Protein AF-M4WSR6-F1 (afdb_monomer_lite)

Secondary structure (DSSP, 8-state):
-----GGG-S-SS-SSTT--TTT---PPPPPSS---TT-EEE-SS-EEEEEE--SSSTT-EEEEETTTTEEEEETTS-SS----SSTT--HHHHHHHHHHHHTS--SEEEESSS--EEHHHHHHHHHHHHHHHHHHTT-

Sequence (139 aa):
MSDLGCDRLVIDALPGPGFDPAKWALLPAPPTGLLVDQDIIDLGDRHFEVLHLPGHSPGSIALYEQSTRTLFSGDVVYDADLLDSIPHANIGDYAASLERLRGLQVDVVHAGHEASFGRERLLAIIDTYLERWNKDIGG

Structure (mmCIF, N/CA/C/O backbone):
data_AF-M4WSR6-F1
#
_entry.id   AF-M4WSR6-F1
#
loop_
_atom_site.group_PDB
_atom_site.id
_atom_site.type_symbol
_atom_site.label_atom_id
_atom_site.label_alt_id
_atom_site.label_comp_id
_atom_site.label_asym_id
_atom_site.label_entity_id
_atom_site.label_seq_id
_atom_site.pdbx_PDB_ins_code
_atom_site.Cartn_x
_atom_site.Cartn_y
_atom_site.Cartn_z
_atom_site.occupancy
_atom_site.B_iso_or_equiv
_atom_site.auth_seq_id
_atom_site.auth_comp_id
_atom_site.auth_asym_id
_atom_site.auth_atom_id
_atom_site.pdbx_PDB_model_num
ATOM 1 N N . MET A 1 1 ? 33.244 -16.710 -25.054 1.00 39.44 1 MET A N 1
ATOM 2 C CA . MET A 1 1 ? 31.905 -17.144 -24.603 1.00 39.44 1 MET A CA 1
ATOM 3 C C . MET A 1 1 ? 32.018 -17.488 -23.133 1.00 39.44 1 MET A C 1
ATOM 5 O O . MET A 1 1 ? 32.244 -18.639 -22.796 1.00 39.44 1 MET A O 1
ATOM 9 N N . SER A 1 2 ? 32.026 -16.457 -22.290 1.00 42.66 2 SER A N 1
ATOM 10 C CA . SER A 1 2 ? 32.197 -16.591 -20.846 1.00 42.66 2 SER A CA 1
ATOM 11 C C . SER A 1 2 ? 30.940 -17.197 -20.237 1.00 42.66 2 SER A C 1
ATOM 13 O O . SER A 1 2 ? 29.853 -16.641 -20.381 1.00 42.66 2 SER A O 1
ATOM 15 N N . ASP A 1 3 ? 31.153 -18.339 -19.602 1.00 50.75 3 ASP A N 1
ATOM 16 C CA . ASP A 1 3 ? 30.294 -19.040 -18.662 1.00 50.75 3 ASP A CA 1
ATOM 17 C C . ASP A 1 3 ? 29.582 -18.047 -17.723 1.00 50.75 3 ASP A C 1
ATOM 19 O O . ASP A 1 3 ? 30.170 -17.520 -16.778 1.00 50.75 3 ASP A O 1
ATOM 23 N N . LEU A 1 4 ? 28.322 -17.718 -18.026 1.00 51.50 4 LEU A N 1
ATOM 24 C CA . LEU A 1 4 ? 27.412 -17.131 -17.045 1.00 51.50 4 LEU A CA 1
ATOM 25 C C . LEU A 1 4 ? 27.000 -18.283 -16.134 1.00 51.50 4 LEU A C 1
ATOM 27 O O . LEU A 1 4 ? 25.957 -18.903 -16.330 1.00 51.50 4 LEU A O 1
ATOM 31 N N . GLY A 1 5 ? 27.898 -18.603 -15.203 1.00 49.09 5 GLY A N 1
ATOM 32 C CA . GLY A 1 5 ? 27.710 -19.653 -14.219 1.00 49.09 5 GLY A CA 1
ATOM 33 C C . GLY A 1 5 ? 26.362 -19.500 -13.523 1.00 49.09 5 GLY A C 1
ATOM 34 O O . GLY A 1 5 ? 25.922 -18.392 -13.200 1.00 49.09 5 GLY A O 1
ATOM 35 N N . CYS A 1 6 ? 25.719 -20.642 -13.301 1.00 51.16 6 CYS A N 1
ATOM 36 C CA . CYS A 1 6 ? 24.425 -20.789 -12.637 1.00 51.16 6 CYS A CA 1
ATOM 37 C C . CYS A 1 6 ? 24.360 -20.094 -11.254 1.00 51.16 6 CYS A C 1
ATOM 39 O O . CYS A 1 6 ? 23.271 -19.823 -10.763 1.00 51.16 6 CYS A O 1
ATOM 41 N N . ASP A 1 7 ? 25.509 -19.718 -10.682 1.00 57.66 7 ASP A N 1
ATOM 42 C CA . ASP A 1 7 ? 25.697 -19.032 -9.394 1.00 57.66 7 ASP A CA 1
ATOM 43 C C . ASP A 1 7 ? 25.060 -17.628 -9.280 1.00 57.66 7 ASP A C 1
ATOM 45 O O . ASP A 1 7 ? 25.088 -17.029 -8.207 1.00 57.66 7 ASP A O 1
ATOM 49 N N . ARG A 1 8 ? 24.494 -17.061 -10.358 1.00 67.00 8 ARG A N 1
ATOM 50 C CA . ARG A 1 8 ? 23.808 -15.746 -10.328 1.00 67.00 8 ARG A CA 1
ATOM 51 C C . ARG A 1 8 ? 22.293 -15.803 -10.488 1.00 67.00 8 ARG A C 1
ATOM 53 O O . ARG A 1 8 ? 21.659 -14.748 -10.469 1.00 67.00 8 ARG A O 1
ATOM 60 N N . LEU A 1 9 ? 21.711 -16.979 -10.684 1.00 75.88 9 LEU A N 1
ATOM 61 C CA . LEU A 1 9 ? 20.273 -17.105 -10.897 1.00 75.88 9 LEU A CA 1
ATOM 62 C C . LEU A 1 9 ? 19.585 -17.510 -9.595 1.00 75.88 9 LEU A C 1
ATOM 64 O O . LEU A 1 9 ? 19.990 -18.464 -8.944 1.00 75.88 9 LEU A O 1
ATOM 68 N N . VAL A 1 10 ? 18.511 -16.802 -9.239 1.00 81.56 10 VAL A N 1
ATOM 69 C CA . VAL A 1 10 ? 17.659 -17.124 -8.081 1.00 81.56 10 VAL A CA 1
ATOM 70 C C . VAL A 1 10 ? 16.571 -18.122 -8.507 1.00 81.56 10 VAL A C 1
ATOM 72 O O . VAL A 1 10 ? 15.382 -17.884 -8.317 1.00 81.56 10 VAL A O 1
ATOM 75 N N . ILE A 1 11 ? 16.966 -19.201 -9.191 1.00 80.94 11 ILE A N 1
ATOM 76 C CA . ILE A 1 11 ? 16.073 -20.298 -9.586 1.00 80.94 11 ILE A CA 1
ATOM 77 C C . ILE A 1 11 ? 16.764 -21.634 -9.314 1.00 80.94 11 ILE A C 1
ATOM 79 O O . ILE A 1 11 ? 17.888 -21.857 -9.755 1.00 80.94 11 ILE A O 1
ATOM 83 N N . ASP A 1 12 ? 16.064 -22.540 -8.635 1.00 83.38 12 ASP A N 1
ATOM 84 C CA . ASP A 1 12 ? 16.580 -23.882 -8.322 1.00 83.38 12 ASP A CA 1
ATOM 85 C C . ASP A 1 12 ? 16.302 -24.899 -9.443 1.00 83.38 12 ASP A C 1
ATOM 87 O O . ASP A 1 12 ? 16.792 -26.028 -9.424 1.00 83.38 12 ASP A O 1
ATOM 91 N N . ALA A 1 13 ? 15.500 -24.508 -10.437 1.00 84.50 13 ALA A N 1
ATOM 92 C CA . ALA A 1 13 ? 15.166 -25.316 -11.599 1.00 84.50 13 ALA A CA 1
ATOM 93 C C . ALA A 1 13 ? 14.887 -24.435 -12.821 1.00 84.50 13 ALA A C 1
ATOM 95 O O . ALA A 1 13 ? 14.370 -23.321 -12.709 1.00 84.50 13 ALA A O 1
ATOM 96 N N . LEU A 1 14 ? 15.192 -24.960 -14.009 1.00 85.94 14 LEU A N 1
ATOM 97 C CA . LEU A 1 14 ? 14.822 -24.308 -15.261 1.00 85.94 14 LEU A CA 1
ATOM 98 C C . LEU A 1 14 ? 13.323 -24.534 -15.542 1.00 85.94 14 LEU A C 1
ATOM 100 O O . LEU A 1 14 ? 12.862 -25.669 -15.406 1.00 85.94 14 LEU A O 1
ATOM 104 N N . PRO A 1 15 ? 12.574 -23.514 -16.007 1.00 86.06 15 PRO A N 1
ATOM 105 C CA . PRO A 1 15 ? 11.155 -23.642 -16.362 1.00 86.06 15 PRO A CA 1
ATOM 106 C C . PRO A 1 15 ? 10.836 -24.737 -17.394 1.00 86.06 15 PRO A C 1
ATOM 108 O O . PRO A 1 15 ? 9.705 -25.213 -17.463 1.00 86.06 15 PRO A O 1
ATOM 111 N N . GLY A 1 16 ? 11.816 -25.143 -18.206 1.00 86.38 16 GLY A N 1
ATOM 112 C CA . GLY A 1 16 ? 11.695 -26.259 -19.140 1.00 86.38 16 GLY A CA 1
ATOM 113 C C . GLY A 1 16 ? 12.966 -26.479 -19.973 1.00 86.38 16 GLY A C 1
ATOM 114 O O . GLY A 1 16 ? 13.879 -25.646 -19.942 1.00 86.38 16 GLY A O 1
ATOM 115 N N . PRO A 1 17 ? 13.051 -27.590 -20.731 1.00 88.88 17 PRO A N 1
ATOM 116 C CA . PRO A 1 17 ? 14.171 -27.856 -21.631 1.00 88.88 17 PRO A CA 1
ATOM 117 C C . PRO A 1 17 ? 14.364 -26.724 -22.646 1.00 88.88 17 PRO A C 1
ATOM 119 O O . PRO A 1 17 ? 13.416 -26.305 -23.305 1.00 88.88 17 PRO A O 1
ATOM 122 N N . GLY A 1 18 ? 15.600 -26.240 -22.790 1.00 87.06 18 GLY A N 1
ATOM 123 C CA . GLY A 1 18 ? 15.929 -25.160 -23.726 1.00 87.06 18 GLY A CA 1
ATOM 124 C C . GLY A 1 18 ? 15.627 -23.744 -23.223 1.00 87.06 18 GLY A C 1
ATOM 125 O O . GLY A 1 18 ? 15.789 -22.799 -23.993 1.00 87.06 18 GLY A O 1
ATOM 126 N N . PHE A 1 19 ? 15.223 -23.574 -21.957 1.00 87.31 19 PHE A N 1
ATOM 127 C CA . PHE A 1 19 ? 15.144 -22.252 -21.336 1.00 87.31 19 PHE A CA 1
ATOM 128 C C . PHE A 1 19 ? 16.534 -21.607 -21.264 1.00 87.31 19 PHE A C 1
ATOM 130 O O . PHE A 1 19 ? 17.466 -22.173 -20.693 1.00 87.31 19 PHE A O 1
ATOM 137 N N . ASP A 1 20 ? 16.654 -20.415 -21.842 1.00 87.69 20 ASP A N 1
ATOM 138 C CA . ASP A 1 20 ? 17.873 -19.613 -21.851 1.00 87.69 20 ASP A CA 1
ATOM 139 C C . ASP A 1 20 ? 17.628 -18.343 -21.016 1.00 87.69 20 ASP A C 1
ATOM 141 O O . ASP A 1 20 ? 16.978 -17.411 -21.506 1.00 87.69 20 ASP A O 1
ATOM 145 N N . PRO A 1 21 ? 18.113 -18.282 -19.761 1.00 85.19 21 PRO A N 1
ATOM 146 C CA . PRO A 1 21 ? 17.878 -17.142 -18.877 1.00 85.19 21 PRO A CA 1
ATOM 147 C C . PRO A 1 21 ? 18.448 -15.836 -19.439 1.00 85.19 21 PRO A C 1
ATOM 149 O O . PRO A 1 21 ? 17.919 -14.770 -19.142 1.00 85.19 21 PRO A O 1
ATOM 152 N N . ALA A 1 22 ? 19.477 -15.897 -20.293 1.00 86.25 22 ALA A N 1
ATOM 153 C CA . ALA A 1 22 ? 20.056 -14.710 -20.920 1.00 86.25 22 ALA A CA 1
ATOM 154 C C . ALA A 1 22 ? 19.170 -14.125 -22.036 1.00 86.25 22 ALA A C 1
ATOM 156 O O . ALA A 1 22 ? 19.381 -12.987 -22.450 1.00 86.25 22 ALA A O 1
ATOM 157 N N . LYS A 1 23 ? 18.195 -14.894 -22.537 1.00 86.38 23 LYS A N 1
ATOM 158 C CA . LYS A 1 23 ? 17.227 -14.462 -23.561 1.00 86.38 23 LYS A CA 1
ATOM 159 C C . LYS A 1 23 ? 15.825 -14.248 -23.013 1.00 86.38 23 LYS A C 1
ATOM 161 O O . LYS A 1 23 ? 14.944 -13.821 -23.760 1.00 86.38 23 LYS A O 1
ATOM 166 N N . TRP A 1 24 ? 15.595 -14.586 -21.750 1.00 84.94 24 TRP A N 1
ATOM 167 C CA . TRP A 1 24 ? 14.296 -14.383 -21.141 1.00 84.94 24 TRP A CA 1
ATOM 168 C C . TRP A 1 24 ? 14.004 -12.886 -21.013 1.00 84.94 24 TRP A C 1
ATOM 170 O O . TRP A 1 24 ? 14.848 -12.104 -20.578 1.00 84.94 24 TRP A O 1
ATOM 180 N N . ALA A 1 25 ? 12.790 -12.501 -21.390 1.00 84.19 25 ALA A N 1
ATOM 181 C CA . ALA A 1 25 ? 12.275 -11.157 -21.213 1.00 84.19 25 ALA A CA 1
ATOM 182 C C . ALA A 1 25 ? 10.837 -11.248 -20.708 1.00 84.19 25 ALA A C 1
ATOM 184 O O . ALA A 1 25 ? 10.031 -12.018 -21.239 1.00 84.19 25 ALA A O 1
ATOM 185 N N . LEU A 1 26 ? 10.509 -10.441 -19.701 1.00 82.31 26 LEU A N 1
ATOM 186 C CA . LEU A 1 26 ? 9.130 -10.252 -19.283 1.00 82.31 26 LEU A CA 1
ATOM 187 C C . LEU A 1 26 ? 8.418 -9.409 -20.343 1.00 82.31 26 LEU A C 1
ATOM 189 O O . LEU A 1 26 ? 8.758 -8.244 -20.549 1.00 82.31 26 LEU A O 1
ATOM 193 N N . LEU A 1 27 ? 7.444 -10.001 -21.031 1.00 84.88 27 LEU A N 1
ATOM 194 C CA . LEU A 1 27 ? 6.589 -9.252 -21.942 1.00 84.88 27 LEU A CA 1
ATOM 195 C C . LEU A 1 27 ? 5.478 -8.571 -21.135 1.00 84.88 27 LEU A C 1
ATOM 197 O O . LEU A 1 27 ? 4.826 -9.244 -20.332 1.00 84.88 27 LEU A O 1
ATOM 201 N N . PRO A 1 28 ? 5.235 -7.266 -21.333 1.00 82.88 28 PRO A N 1
ATOM 202 C CA . PRO A 1 28 ? 4.128 -6.596 -20.673 1.00 82.88 28 PRO A CA 1
ATOM 203 C C . PRO A 1 28 ? 2.802 -7.180 -21.168 1.00 82.88 28 PRO A C 1
ATOM 205 O O . PRO A 1 28 ? 2.585 -7.336 -22.372 1.00 82.88 28 PRO A O 1
ATOM 208 N N . ALA A 1 29 ? 1.899 -7.479 -20.237 1.00 86.69 29 ALA A N 1
ATOM 209 C CA . ALA A 1 29 ? 0.512 -7.754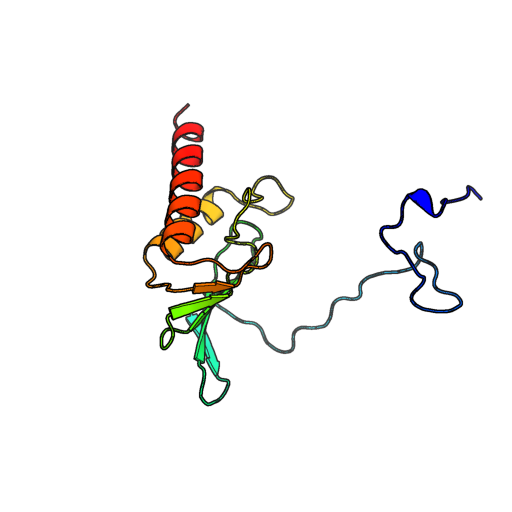 -20.578 1.00 86.69 29 ALA A CA 1
ATOM 210 C C . ALA A 1 29 ? -0.189 -6.418 -20.890 1.00 86.69 29 ALA A C 1
ATOM 212 O O . ALA A 1 29 ? -0.077 -5.484 -20.089 1.00 86.69 29 ALA A O 1
ATOM 213 N N . PRO A 1 30 ? -0.892 -6.280 -22.028 1.00 88.69 30 PRO A N 1
ATOM 214 C CA . PRO A 1 30 ? -1.668 -5.078 -22.292 1.00 88.69 30 PRO A CA 1
ATOM 215 C C . PRO A 1 30 ? -2.790 -4.957 -21.247 1.00 88.69 30 PRO A C 1
ATOM 217 O O . PRO A 1 30 ? -3.469 -5.953 -20.976 1.00 88.69 30 PRO A O 1
ATOM 220 N N . PRO A 1 31 ? -3.008 -3.768 -20.660 1.00 88.50 31 PRO A N 1
ATOM 221 C CA . PRO A 1 31 ? -4.091 -3.577 -19.708 1.00 88.50 31 PRO A CA 1
ATOM 222 C C . PRO A 1 31 ? -5.442 -3.776 -20.403 1.00 88.50 31 PRO A C 1
ATOM 224 O O . PRO A 1 31 ? -5.664 -3.288 -21.512 1.00 88.50 31 PRO A O 1
ATOM 227 N N . THR A 1 32 ? -6.356 -4.486 -19.745 1.00 90.56 32 THR A N 1
ATOM 228 C CA . THR A 1 32 ? -7.744 -4.665 -20.210 1.00 90.56 32 THR A CA 1
ATOM 229 C C . THR A 1 32 ? -8.636 -3.478 -19.847 1.00 90.56 32 THR A C 1
ATOM 231 O O . THR A 1 32 ? -9.677 -3.273 -20.466 1.00 90.56 32 THR A O 1
ATOM 234 N N . GLY A 1 33 ? -8.208 -2.684 -18.868 1.00 91.56 33 GLY A N 1
ATOM 235 C CA . GLY A 1 33 ? -8.824 -1.448 -18.415 1.00 91.56 33 GLY A CA 1
ATOM 236 C C . GLY A 1 33 ? -7.824 -0.664 -17.571 1.00 91.56 33 GLY A C 1
ATOM 237 O O . GLY A 1 33 ? -6.866 -1.235 -17.044 1.00 91.56 33 GLY A O 1
ATOM 238 N N . LEU A 1 34 ? -8.025 0.648 -17.484 1.00 94.38 34 LEU A N 1
ATOM 239 C CA . LEU A 1 34 ? -7.274 1.509 -16.576 1.00 94.38 34 LEU A CA 1
ATOM 240 C C . LEU A 1 34 ? -8.124 1.759 -15.336 1.00 94.38 34 LEU A C 1
ATOM 242 O O . LEU A 1 34 ? -9.338 1.894 -15.455 1.00 94.38 34 LEU A O 1
ATOM 246 N N . LEU A 1 35 ? -7.466 1.819 -14.183 1.00 95.56 35 LEU A N 1
ATOM 247 C CA . LEU A 1 35 ? -8.077 2.193 -12.915 1.00 95.56 35 LEU A CA 1
ATOM 248 C C . LEU A 1 35 ? -7.606 3.593 -12.536 1.00 95.56 35 LEU A C 1
ATOM 250 O O . LEU A 1 35 ? -6.444 3.943 -12.770 1.00 95.56 35 LEU A O 1
ATOM 254 N N . VAL A 1 36 ? -8.495 4.370 -11.937 1.00 97.31 36 VAL A N 1
ATOM 255 C CA . VAL A 1 36 ? -8.189 5.663 -11.325 1.00 97.31 36 VAL A CA 1
ATOM 256 C C . VAL A 1 36 ? -8.611 5.672 -9.857 1.00 97.31 36 VAL A C 1
ATOM 258 O O . VAL A 1 36 ? -9.273 4.753 -9.376 1.00 97.31 36 VAL A O 1
ATOM 261 N N . ASP A 1 37 ? -8.177 6.695 -9.121 1.00 98.44 37 ASP A N 1
ATOM 262 C CA . ASP A 1 37 ? -8.580 6.879 -7.726 1.00 98.44 37 ASP A CA 1
ATOM 263 C C . ASP A 1 37 ? -10.111 6.869 -7.593 1.00 98.44 37 ASP A C 1
ATOM 265 O O . ASP A 1 37 ? -10.804 7.490 -8.398 1.00 98.44 37 ASP A O 1
ATOM 269 N N . GLN A 1 38 ? -10.608 6.195 -6.555 1.00 98.19 38 GLN A N 1
ATOM 270 C CA . GLN A 1 38 ? -12.026 6.044 -6.198 1.00 98.19 38 GLN A CA 1
ATOM 271 C C . GLN A 1 38 ? -12.860 5.173 -7.146 1.00 98.19 38 GLN A C 1
ATOM 273 O O . GLN A 1 38 ? -14.067 5.032 -6.931 1.00 98.19 38 GLN A O 1
ATOM 278 N N . ASP A 1 39 ? -12.252 4.540 -8.154 1.00 98.62 39 ASP A N 1
ATOM 279 C CA . ASP A 1 39 ? -12.939 3.490 -8.906 1.00 98.62 39 ASP A CA 1
ATOM 280 C C . ASP A 1 39 ? -13.373 2.356 -7.971 1.00 98.62 39 ASP A C 1
ATOM 282 O O . ASP A 1 39 ? -12.681 2.013 -7.011 1.00 98.62 39 ASP A O 1
ATOM 286 N N . ILE A 1 40 ? -14.512 1.736 -8.281 1.00 98.31 40 ILE A N 1
ATOM 287 C CA . ILE A 1 40 ? -15.008 0.567 -7.556 1.00 98.31 40 ILE A CA 1
ATOM 288 C C . ILE A 1 40 ? -14.827 -0.675 -8.421 1.00 98.31 40 ILE A C 1
ATOM 290 O O . ILE A 1 40 ? -15.413 -0.790 -9.499 1.00 98.31 40 ILE A O 1
ATOM 294 N N . ILE A 1 41 ? -14.059 -1.636 -7.916 1.00 97.75 41 ILE A N 1
ATOM 295 C CA . ILE A 1 41 ? -14.014 -2.991 -8.458 1.00 97.75 41 ILE A CA 1
ATOM 296 C C . ILE A 1 41 ? -15.152 -3.783 -7.814 1.00 97.75 41 ILE A C 1
ATOM 298 O O . ILE A 1 41 ? -15.089 -4.143 -6.635 1.00 97.75 41 ILE A O 1
ATOM 302 N N . ASP A 1 42 ? -16.193 -4.032 -8.602 1.00 97.12 42 ASP A N 1
ATOM 303 C CA . ASP A 1 42 ? -17.368 -4.814 -8.220 1.00 97.12 42 ASP A CA 1
ATOM 304 C C . ASP A 1 42 ? -17.155 -6.298 -8.564 1.00 97.12 42 ASP A C 1
ATOM 306 O O . ASP A 1 42 ? -16.987 -6.669 -9.729 1.00 97.12 42 ASP A O 1
ATOM 310 N N . LEU A 1 43 ? -17.138 -7.145 -7.532 1.00 97.00 43 LEU A N 1
ATOM 311 C CA . LEU A 1 43 ? -17.041 -8.604 -7.643 1.00 97.00 43 LEU A CA 1
ATOM 312 C C . LEU A 1 43 ? -18.370 -9.305 -7.296 1.00 97.00 43 LEU A C 1
ATOM 314 O O . LEU A 1 43 ? -18.399 -10.524 -7.134 1.00 97.00 43 LEU A O 1
ATOM 318 N N . GLY A 1 44 ? -19.466 -8.553 -7.175 1.00 97.06 44 GLY A N 1
ATOM 319 C CA . GLY A 1 44 ? -20.784 -9.011 -6.753 1.00 97.06 44 GLY A CA 1
ATOM 320 C C . GLY A 1 44 ? -21.045 -8.718 -5.278 1.00 97.06 44 GLY A C 1
ATOM 321 O O . GLY A 1 44 ? -21.606 -7.687 -4.921 1.00 97.06 44 GLY A O 1
ATOM 322 N N . ASP A 1 45 ? -20.681 -9.642 -4.391 1.00 96.88 45 ASP A N 1
ATOM 323 C CA . ASP A 1 45 ? -20.884 -9.490 -2.943 1.00 96.88 45 ASP A CA 1
ATOM 324 C C . ASP A 1 45 ? -19.771 -8.684 -2.252 1.00 96.88 45 ASP A C 1
ATOM 326 O O . ASP A 1 45 ? -19.913 -8.300 -1.088 1.00 96.88 45 ASP A O 1
ATOM 330 N N . ARG A 1 46 ? -18.690 -8.384 -2.978 1.00 97.69 46 ARG A N 1
ATOM 331 C CA . ARG A 1 46 ? -17.535 -7.620 -2.500 1.00 97.69 46 ARG A CA 1
ATOM 332 C C . ARG A 1 46 ? -17.218 -6.457 -3.422 1.00 97.69 46 ARG A C 1
ATOM 334 O O . ARG A 1 46 ? -17.254 -6.593 -4.642 1.00 97.69 46 ARG A O 1
ATOM 341 N N . HIS A 1 47 ? -16.887 -5.328 -2.809 1.00 98.62 47 HIS A N 1
ATOM 342 C CA . HIS A 1 47 ? -16.618 -4.072 -3.499 1.00 98.62 47 HIS A CA 1
ATOM 343 C C . HIS A 1 47 ? -15.323 -3.478 -2.966 1.00 98.62 47 HIS A C 1
ATOM 345 O O . HIS A 1 47 ? -15.187 -3.270 -1.759 1.00 98.62 47 HIS A O 1
ATOM 351 N N . PHE A 1 48 ? -14.394 -3.189 -3.869 1.00 98.69 48 PHE A N 1
ATOM 352 C CA . PHE A 1 48 ? -13.104 -2.613 -3.515 1.00 98.69 48 PHE A CA 1
ATOM 353 C C . PHE A 1 48 ? -12.955 -1.233 -4.130 1.00 98.69 48 PHE A C 1
ATOM 355 O O . PHE A 1 48 ? -12.968 -1.095 -5.350 1.00 98.69 48 PHE A O 1
ATOM 362 N N . GLU A 1 49 ? -12.785 -0.229 -3.280 1.00 98.81 49 GLU A N 1
ATOM 363 C CA . GLU A 1 49 ? -12.378 1.104 -3.695 1.00 98.81 49 GLU A CA 1
ATOM 364 C C . GLU A 1 49 ? -10.889 1.095 -4.041 1.00 98.81 49 GLU A C 1
ATOM 366 O O . GLU A 1 49 ? -10.049 0.651 -3.252 1.00 98.81 49 GLU A O 1
ATOM 371 N N . VAL A 1 50 ? -10.565 1.590 -5.230 1.00 98.81 50 VAL A N 1
ATOM 372 C CA . VAL A 1 50 ? -9.198 1.851 -5.660 1.00 98.81 50 VAL A CA 1
ATOM 373 C C . VAL A 1 50 ? -8.714 3.121 -4.975 1.00 98.81 50 VAL A C 1
ATOM 375 O O . VAL A 1 50 ? -9.281 4.195 -5.145 1.00 98.81 50 VAL A O 1
ATOM 378 N N . LEU A 1 51 ? -7.622 3.014 -4.232 1.00 98.81 51 LEU A N 1
ATOM 379 C CA . LEU A 1 51 ? -6.921 4.150 -3.653 1.00 98.81 51 LEU A CA 1
ATOM 380 C C . LEU A 1 51 ? -5.640 4.365 -4.452 1.00 98.81 51 LEU A C 1
ATOM 382 O O . LEU A 1 51 ? -4.728 3.544 -4.370 1.00 98.81 51 LEU A O 1
ATOM 386 N N . HIS A 1 52 ? -5.538 5.453 -5.212 1.00 98.62 52 HIS A N 1
ATOM 387 C CA . HIS A 1 52 ? -4.265 5.859 -5.809 1.00 98.62 52 HIS A CA 1
ATOM 388 C C . HIS A 1 52 ? -3.364 6.427 -4.714 1.00 98.62 52 HIS A C 1
ATOM 390 O O . HIS A 1 52 ? -3.699 7.412 -4.052 1.00 98.62 52 HIS A O 1
ATOM 396 N N . LEU A 1 53 ? -2.243 5.747 -4.486 1.00 98.50 53 LEU A N 1
ATOM 397 C CA . LEU A 1 53 ? -1.334 5.984 -3.371 1.00 98.50 53 LEU A CA 1
ATOM 398 C C . LEU A 1 53 ? 0.108 5.996 -3.901 1.00 98.50 53 LEU A C 1
ATOM 400 O O . LEU A 1 53 ? 0.853 5.035 -3.692 1.00 98.50 53 LEU A O 1
ATOM 404 N N . PRO A 1 54 ? 0.511 7.042 -4.646 1.00 98.19 54 PRO A N 1
ATOM 405 C CA . PRO A 1 54 ? 1.871 7.150 -5.153 1.00 98.19 54 PRO A CA 1
ATOM 406 C C . PRO A 1 54 ? 2.880 7.251 -4.002 1.00 98.19 54 PRO A C 1
ATOM 408 O O . PRO A 1 54 ? 2.567 7.716 -2.908 1.00 98.19 54 PRO A O 1
ATOM 411 N N . GLY A 1 55 ? 4.107 6.808 -4.245 1.00 96.56 55 GLY A N 1
ATOM 412 C CA . GLY A 1 55 ? 5.165 6.840 -3.237 1.00 96.56 55 GLY A CA 1
ATOM 413 C C . GLY A 1 55 ? 6.234 5.813 -3.542 1.00 96.56 55 GLY A C 1
ATOM 414 O O . GLY A 1 55 ? 7.322 6.179 -3.970 1.00 96.56 55 GLY A O 1
ATOM 415 N N . HIS A 1 56 ? 5.900 4.528 -3.396 1.00 97.12 56 HIS A N 1
ATOM 416 C CA . HIS A 1 56 ? 6.775 3.423 -3.808 1.00 97.12 56 HIS A CA 1
ATOM 417 C C . HIS A 1 56 ? 6.985 3.417 -5.329 1.00 97.12 56 HIS A C 1
ATOM 419 O O . HIS A 1 56 ? 8.095 3.244 -5.824 1.00 97.12 56 HIS A O 1
ATOM 425 N N . SER A 1 57 ? 5.909 3.677 -6.073 1.00 97.44 57 SER A N 1
ATOM 426 C CA . SER A 1 57 ? 5.943 3.968 -7.503 1.00 97.44 57 SER A CA 1
ATOM 427 C C . SER A 1 57 ? 4.899 5.041 -7.852 1.00 97.44 57 SER A C 1
ATOM 429 O O . SER A 1 57 ? 3.960 5.247 -7.076 1.00 97.44 57 SER A O 1
ATOM 431 N N . PRO A 1 58 ? 4.988 5.703 -9.022 1.00 97.19 58 PRO A N 1
ATOM 432 C CA . PRO A 1 58 ? 4.001 6.706 -9.435 1.00 97.19 58 PRO A CA 1
ATOM 433 C C . PRO A 1 58 ? 2.597 6.123 -9.671 1.00 97.19 58 PRO A C 1
ATOM 435 O O . PRO A 1 58 ? 1.594 6.825 -9.554 1.00 97.19 58 PRO A O 1
ATOM 438 N N . GLY A 1 59 ? 2.526 4.836 -10.026 1.00 96.38 59 GLY A N 1
ATOM 439 C CA . GLY A 1 59 ? 1.285 4.120 -10.328 1.00 96.38 59 GLY A CA 1
ATOM 440 C C . GLY A 1 59 ? 0.771 3.242 -9.188 1.00 96.38 59 GLY A C 1
ATOM 441 O O . GLY A 1 59 ? -0.132 2.445 -9.421 1.00 96.38 59 GLY A O 1
ATOM 442 N N . SER A 1 60 ? 1.356 3.334 -7.989 1.00 97.62 60 SER A N 1
ATOM 443 C CA . SER A 1 60 ? 0.961 2.502 -6.851 1.00 97.62 60 SER A CA 1
ATOM 444 C C . SER A 1 60 ? -0.500 2.744 -6.463 1.00 97.62 60 SER A C 1
ATOM 446 O O . SER A 1 60 ? -0.941 3.885 -6.327 1.00 97.62 60 SER A O 1
ATOM 448 N N . ILE A 1 61 ? -1.241 1.655 -6.263 1.00 98.44 61 ILE A N 1
ATOM 449 C CA . ILE A 1 61 ? -2.618 1.669 -5.767 1.00 98.44 61 ILE A CA 1
ATOM 450 C C . ILE A 1 61 ? -2.764 0.713 -4.581 1.00 98.44 61 ILE A C 1
ATOM 452 O O . ILE A 1 61 ? -1.994 -0.239 -4.452 1.00 98.44 61 ILE A O 1
ATOM 456 N N . ALA A 1 62 ? -3.797 0.928 -3.773 1.00 98.69 62 ALA A N 1
ATOM 457 C CA . ALA A 1 62 ? -4.331 -0.058 -2.843 1.00 98.69 62 ALA A CA 1
ATOM 458 C C . ALA A 1 62 ? -5.805 -0.341 -3.154 1.00 98.69 62 ALA A C 1
ATOM 460 O O . ALA A 1 62 ? -6.478 0.469 -3.789 1.00 98.69 62 ALA A O 1
ATOM 461 N N . LEU A 1 63 ? -6.307 -1.482 -2.686 1.00 98.81 63 LEU A N 1
ATOM 462 C CA . LEU A 1 63 ? -7.717 -1.854 -2.784 1.00 98.81 63 LEU A CA 1
ATOM 463 C C . LEU A 1 63 ? -8.309 -1.935 -1.382 1.00 98.81 63 LEU A C 1
ATOM 465 O O . LEU A 1 63 ? -7.852 -2.729 -0.557 1.00 98.81 63 LEU A O 1
ATOM 469 N N . TYR A 1 64 ? -9.321 -1.122 -1.110 1.00 98.88 64 TYR A N 1
ATOM 470 C CA . TYR A 1 64 ? -9.952 -1.037 0.198 1.00 98.88 64 TYR A CA 1
ATOM 471 C C . TYR A 1 64 ? -11.398 -1.514 0.136 1.00 98.88 64 TYR A C 1
ATOM 473 O O . TYR A 1 64 ? -12.205 -0.998 -0.631 1.00 98.88 64 TYR A O 1
ATOM 481 N N . GLU A 1 65 ? -11.747 -2.489 0.970 1.00 98.75 65 GLU A N 1
ATOM 482 C CA . GLU A 1 65 ? -13.135 -2.894 1.156 1.00 98.75 65 GLU A CA 1
ATOM 483 C C . GLU A 1 65 ? -13.678 -2.311 2.458 1.00 98.75 65 GLU A C 1
ATOM 485 O O . GLU A 1 65 ? -13.313 -2.730 3.558 1.00 98.75 65 GLU A O 1
ATOM 490 N N . GLN A 1 66 ? -14.623 -1.382 2.333 1.00 97.88 66 GLN A N 1
ATOM 491 C CA . GLN A 1 66 ? -15.213 -0.697 3.479 1.00 97.88 66 GLN A CA 1
ATOM 492 C C . GLN A 1 66 ? -16.038 -1.621 4.390 1.00 97.88 66 GLN A C 1
ATOM 494 O O . GLN A 1 66 ? -16.063 -1.411 5.602 1.00 97.88 66 GLN A O 1
ATOM 499 N N . SER A 1 67 ? -16.714 -2.633 3.835 1.00 97.88 67 SER A N 1
ATOM 500 C CA . SER A 1 67 ? -17.623 -3.508 4.594 1.00 97.88 67 SER A CA 1
ATOM 501 C C . SER A 1 67 ? -16.897 -4.366 5.634 1.00 97.88 67 SER A C 1
ATOM 503 O O . SER A 1 67 ? -17.430 -4.589 6.720 1.00 97.88 67 SER A O 1
ATOM 505 N N . THR A 1 68 ? -15.678 -4.812 5.322 1.00 98.31 68 THR A N 1
ATOM 506 C CA . THR A 1 68 ? -14.833 -5.611 6.225 1.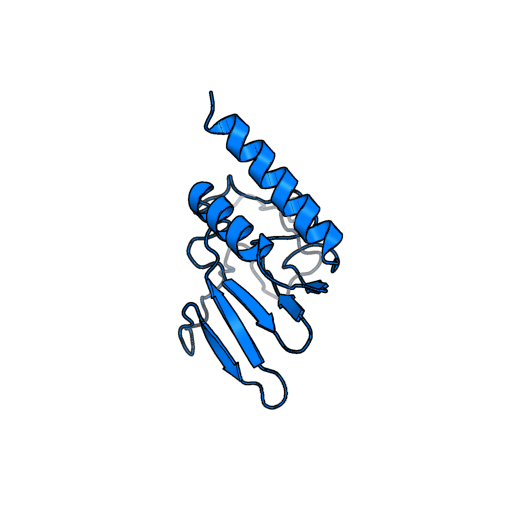00 98.31 68 THR A CA 1
ATOM 507 C C . THR A 1 68 ? -13.637 -4.841 6.765 1.00 98.31 68 THR A C 1
ATOM 509 O O . THR A 1 68 ? -12.904 -5.375 7.594 1.00 98.31 68 THR A O 1
ATOM 512 N N . ARG A 1 69 ? -13.423 -3.607 6.289 1.00 98.69 69 ARG A N 1
ATOM 513 C CA . ARG A 1 69 ? -12.249 -2.781 6.596 1.00 98.69 69 ARG A CA 1
ATOM 514 C C . ARG A 1 69 ? -10.929 -3.476 6.246 1.00 98.69 69 ARG A C 1
ATOM 516 O O . ARG A 1 69 ? -9.922 -3.308 6.938 1.00 98.69 69 ARG A O 1
ATOM 523 N N . THR A 1 70 ? -10.942 -4.258 5.168 1.00 98.88 70 THR A N 1
ATOM 524 C CA . THR A 1 70 ? -9.762 -4.946 4.631 1.00 98.88 70 THR A CA 1
ATOM 525 C C . THR A 1 70 ? -9.045 -4.044 3.637 1.00 98.88 70 THR A C 1
ATOM 527 O O . THR A 1 70 ? -9.675 -3.497 2.732 1.00 98.88 70 THR A O 1
ATOM 530 N N . LEU A 1 71 ? -7.725 -3.929 3.768 1.00 98.88 71 LEU A N 1
ATOM 531 C CA . LEU A 1 71 ? -6.867 -3.210 2.830 1.00 98.88 71 LEU A CA 1
ATOM 532 C C . LEU A 1 71 ? -5.887 -4.175 2.159 1.00 98.88 71 LEU A C 1
ATOM 534 O O . LEU A 1 71 ? -5.091 -4.809 2.843 1.00 98.88 71 LEU A O 1
ATOM 538 N N . PHE A 1 72 ? -5.883 -4.227 0.831 1.00 98.81 72 PHE A N 1
ATOM 539 C CA . PHE A 1 72 ? -4.763 -4.766 0.061 1.00 98.81 72 PHE A CA 1
ATOM 540 C C . PHE A 1 72 ? -3.853 -3.604 -0.334 1.00 98.81 72 PHE A C 1
ATOM 542 O O . PHE A 1 72 ? -4.193 -2.845 -1.239 1.00 98.81 72 PHE A O 1
ATOM 549 N N . SER A 1 73 ? -2.741 -3.411 0.376 1.00 98.44 73 SER A N 1
ATOM 550 C CA . SER A 1 73 ? -1.938 -2.180 0.283 1.00 98.44 73 SER A CA 1
ATOM 551 C C . SER A 1 73 ? -0.923 -2.158 -0.860 1.00 98.44 73 SER A C 1
ATOM 553 O O . SER A 1 73 ? -0.359 -1.100 -1.143 1.00 98.44 73 SER A O 1
ATOM 555 N N . GLY A 1 74 ? -0.648 -3.310 -1.480 1.00 97.50 74 GLY A N 1
ATOM 556 C CA . GLY A 1 74 ? 0.529 -3.457 -2.334 1.00 97.50 74 GLY A CA 1
ATOM 557 C C . GLY A 1 74 ? 1.797 -3.067 -1.567 1.00 97.50 74 GLY A C 1
ATOM 558 O O . GLY A 1 74 ? 1.932 -3.386 -0.383 1.00 97.50 74 GLY A O 1
ATOM 559 N N . ASP A 1 75 ? 2.685 -2.325 -2.222 1.00 96.94 75 ASP A N 1
ATOM 560 C CA . ASP A 1 75 ? 3.993 -1.946 -1.666 1.00 96.94 75 ASP A CA 1
ATOM 561 C C . ASP A 1 75 ? 4.017 -0.538 -1.048 1.00 96.94 75 ASP A C 1
ATOM 563 O O . ASP A 1 75 ? 5.081 -0.003 -0.744 1.00 96.94 75 ASP A O 1
ATOM 567 N N . VAL A 1 76 ? 2.847 0.087 -0.853 1.00 97.12 76 VAL A N 1
ATOM 568 C CA . VAL A 1 76 ? 2.736 1.376 -0.140 1.00 97.12 76 VAL A CA 1
ATOM 569 C C . VAL A 1 76 ? 2.922 1.207 1.364 1.00 97.12 76 VAL A C 1
ATOM 571 O O . VAL A 1 76 ? 3.419 2.110 2.026 1.00 97.12 76 VAL A O 1
ATOM 574 N N . VAL A 1 77 ? 2.505 0.074 1.934 1.00 98.06 77 VAL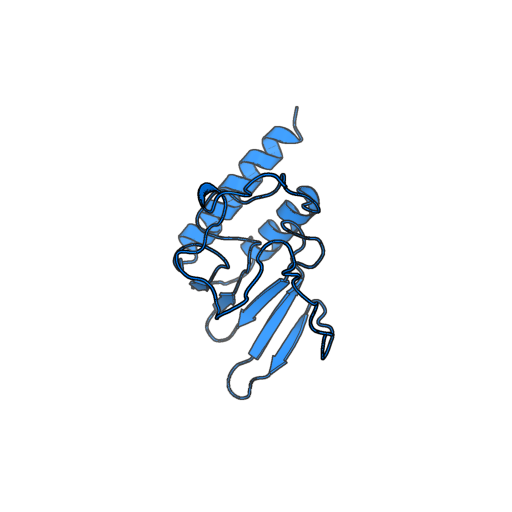 A N 1
ATOM 575 C CA . VAL A 1 77 ? 2.761 -0.229 3.345 1.00 98.06 77 VAL A CA 1
ATOM 576 C C . VAL A 1 77 ? 2.789 -1.734 3.577 1.00 98.06 77 VAL A C 1
ATOM 578 O O . VAL A 1 77 ? 1.861 -2.441 3.186 1.00 98.06 77 VAL A O 1
ATOM 581 N N . TYR A 1 78 ? 3.847 -2.205 4.230 1.00 98.19 78 TYR A N 1
ATOM 582 C CA . TYR A 1 78 ? 4.073 -3.585 4.664 1.00 98.19 78 TYR A CA 1
ATOM 583 C C . TYR A 1 78 ? 4.911 -3.583 5.951 1.00 98.19 78 TYR A C 1
ATOM 585 O O . TYR A 1 78 ? 5.482 -2.557 6.319 1.00 98.19 78 TYR A O 1
ATOM 593 N N . ASP A 1 79 ? 4.970 -4.718 6.652 1.00 97.44 79 ASP A N 1
ATOM 594 C CA . ASP A 1 79 ? 5.612 -4.832 7.970 1.00 97.44 79 ASP A CA 1
ATOM 595 C C . ASP A 1 79 ? 7.146 -4.983 7.905 1.00 97.44 79 ASP A C 1
ATOM 597 O O . ASP A 1 79 ? 7.731 -5.917 8.449 1.00 97.44 79 ASP A O 1
ATOM 601 N N . ALA A 1 80 ? 7.803 -4.059 7.204 1.00 94.19 80 ALA A N 1
ATOM 602 C CA . ALA A 1 80 ? 9.256 -3.946 7.119 1.00 94.19 80 ALA A CA 1
ATOM 603 C C . ALA A 1 80 ? 9.655 -2.501 6.762 1.00 94.19 80 ALA A C 1
ATOM 605 O O . ALA A 1 80 ? 8.829 -1.586 6.790 1.00 94.19 80 ALA A O 1
ATOM 606 N N . ASP A 1 81 ? 10.926 -2.284 6.427 1.00 93.00 81 ASP A N 1
ATOM 607 C CA . ASP A 1 81 ? 11.399 -0.978 5.972 1.00 93.00 81 ASP A CA 1
ATOM 608 C C . ASP A 1 81 ? 10.766 -0.614 4.619 1.00 93.00 81 ASP A C 1
ATOM 610 O O . ASP A 1 81 ? 10.938 -1.309 3.609 1.00 93.00 81 ASP A O 1
ATOM 614 N N . LEU A 1 82 ? 10.029 0.501 4.600 1.00 95.06 82 LEU A N 1
ATOM 615 C CA . LEU A 1 82 ? 9.390 1.010 3.390 1.00 95.06 82 LEU A CA 1
ATOM 616 C C . LEU A 1 82 ? 10.452 1.527 2.415 1.00 95.06 82 LEU A C 1
ATOM 618 O O . LEU A 1 82 ? 11.270 2.385 2.752 1.00 95.06 82 LEU A O 1
ATOM 622 N N . LEU A 1 83 ? 10.442 0.984 1.199 1.00 93.06 83 LEU A N 1
ATOM 623 C CA . LEU A 1 83 ? 11.422 1.308 0.169 1.00 93.06 83 LEU A CA 1
ATOM 624 C C . LEU A 1 83 ? 11.023 2.590 -0.569 1.00 93.06 83 LEU A C 1
ATOM 626 O O . LEU A 1 83 ? 10.146 2.573 -1.433 1.00 93.06 83 LEU A O 1
ATOM 630 N N . ASP A 1 84 ? 11.711 3.682 -0.244 1.00 91.75 84 ASP A N 1
ATOM 631 C CA . ASP A 1 84 ? 11.479 5.035 -0.771 1.00 91.75 84 ASP A CA 1
ATOM 632 C C . ASP A 1 84 ? 12.682 5.630 -1.532 1.00 91.75 84 ASP A C 1
ATOM 634 O O . ASP A 1 84 ? 12.607 6.724 -2.088 1.00 91.75 84 ASP A O 1
ATOM 638 N N . SER A 1 85 ? 13.790 4.887 -1.592 1.00 92.06 85 SER A N 1
ATOM 639 C CA . SER A 1 85 ? 15.055 5.261 -2.246 1.00 92.06 85 SER A CA 1
ATOM 640 C C . SER A 1 85 ? 15.353 4.412 -3.489 1.00 92.06 85 SER A C 1
ATOM 642 O O . SER A 1 85 ? 16.501 4.258 -3.912 1.00 92.06 85 SER A O 1
ATOM 644 N N . ILE A 1 86 ? 14.303 3.859 -4.093 1.00 92.75 86 ILE A N 1
ATOM 645 C CA . ILE A 1 86 ? 14.358 3.061 -5.321 1.00 92.75 86 ILE A CA 1
ATOM 646 C C . ILE A 1 86 ? 13.992 3.913 -6.548 1.00 92.75 86 ILE A C 1
ATOM 648 O O . ILE A 1 86 ? 13.378 4.974 -6.406 1.00 92.75 86 ILE A O 1
ATOM 652 N N . PRO A 1 87 ? 14.344 3.483 -7.775 1.00 94.88 87 PRO A N 1
ATOM 653 C CA . PRO A 1 87 ? 13.933 4.188 -8.983 1.00 94.88 87 PRO A CA 1
ATOM 654 C C . PRO A 1 87 ? 12.420 4.435 -9.019 1.00 94.88 87 PRO A C 1
ATOM 656 O O . PRO A 1 87 ? 11.636 3.520 -8.790 1.00 94.88 87 PRO A O 1
ATOM 659 N N . HIS A 1 88 ? 12.034 5.667 -9.359 1.00 93.44 88 HIS A N 1
ATOM 660 C CA . HIS A 1 88 ? 10.647 6.152 -9.446 1.00 93.44 88 HIS A CA 1
ATOM 661 C C . HIS A 1 88 ? 9.895 6.340 -8.124 1.00 93.44 88 HIS A C 1
ATOM 663 O O . HIS A 1 88 ? 8.775 6.852 -8.167 1.00 93.44 88 HIS A O 1
ATOM 669 N N . ALA A 1 89 ? 10.491 6.003 -6.979 1.00 96.12 89 ALA A N 1
ATOM 670 C CA . ALA A 1 89 ? 9.908 6.376 -5.701 1.00 96.12 89 ALA A CA 1
ATOM 671 C C . ALA A 1 89 ? 9.950 7.901 -5.495 1.00 96.12 89 ALA A C 1
ATOM 673 O O . ALA A 1 89 ? 10.846 8.594 -5.990 1.00 96.12 89 ALA A O 1
ATOM 674 N N . ASN A 1 90 ? 8.973 8.426 -4.760 1.00 96.00 90 ASN A N 1
ATOM 675 C CA . ASN A 1 90 ? 8.892 9.832 -4.382 1.00 96.00 90 ASN A CA 1
ATOM 676 C C . ASN A 1 90 ? 8.455 9.944 -2.923 1.00 96.00 90 ASN A C 1
ATOM 678 O O . ASN A 1 90 ? 7.330 9.595 -2.584 1.00 96.00 90 ASN A O 1
ATOM 682 N N . ILE A 1 91 ? 9.338 10.468 -2.073 1.00 94.62 91 ILE A N 1
ATOM 683 C CA . ILE A 1 91 ? 9.117 10.551 -0.624 1.00 94.62 91 ILE A CA 1
ATOM 684 C C . ILE A 1 91 ? 7.950 11.486 -0.264 1.00 94.62 91 ILE A C 1
ATOM 686 O O . ILE A 1 91 ? 7.184 11.193 0.652 1.00 94.62 91 ILE A O 1
ATOM 690 N N . GLY A 1 92 ? 7.782 12.598 -0.988 1.00 94.94 92 GLY A N 1
ATOM 691 C CA . GLY A 1 92 ? 6.686 13.540 -0.744 1.00 94.94 92 GLY A CA 1
ATOM 692 C C . GLY A 1 92 ? 5.321 12.916 -1.031 1.00 94.94 92 GLY A C 1
ATOM 693 O O . GLY A 1 92 ? 4.409 13.024 -0.211 1.00 94.94 92 GLY A O 1
ATOM 694 N N . ASP A 1 93 ? 5.216 12.202 -2.153 1.00 97.12 93 ASP A N 1
ATOM 695 C CA . ASP A 1 93 ? 4.023 11.425 -2.498 1.00 97.12 93 ASP A CA 1
ATOM 696 C C . ASP A 1 93 ? 3.790 10.303 -1.475 1.00 97.12 93 ASP A C 1
ATOM 698 O O . ASP A 1 93 ? 2.667 10.112 -1.008 1.00 97.12 93 ASP A O 1
ATOM 702 N N . TYR A 1 94 ? 4.864 9.625 -1.053 1.00 96.88 94 TYR A N 1
ATOM 703 C CA . TYR A 1 94 ? 4.820 8.568 -0.043 1.00 96.88 94 TYR A CA 1
ATOM 704 C C . TYR A 1 94 ? 4.215 9.074 1.271 1.00 96.88 94 TYR A C 1
ATOM 706 O O . TYR A 1 94 ? 3.273 8.480 1.794 1.00 96.88 94 TYR A O 1
ATOM 714 N N . ALA A 1 95 ? 4.706 10.205 1.784 1.00 96.88 95 ALA A N 1
ATOM 715 C CA . ALA A 1 95 ? 4.201 10.809 3.011 1.00 96.88 95 ALA A CA 1
ATOM 716 C C . ALA A 1 95 ? 2.715 11.195 2.892 1.00 96.88 95 ALA A C 1
ATOM 718 O O . ALA A 1 95 ? 1.930 10.899 3.793 1.00 96.88 95 ALA A O 1
ATOM 719 N N . ALA A 1 96 ? 2.304 11.793 1.768 1.00 97.56 96 ALA A N 1
ATOM 720 C CA . ALA A 1 96 ? 0.903 12.144 1.525 1.00 97.56 96 ALA A CA 1
ATOM 721 C C . ALA A 1 96 ? -0.010 10.902 1.468 1.00 97.56 96 ALA A C 1
ATOM 723 O O . ALA A 1 96 ? -1.097 10.897 2.052 1.00 97.56 96 ALA A O 1
ATOM 724 N N . SER A 1 97 ? 0.447 9.831 0.815 1.00 98.50 97 SER A N 1
ATOM 725 C CA . SER A 1 97 ? -0.259 8.549 0.742 1.00 98.50 97 SER A CA 1
ATOM 726 C C . SER A 1 97 ? -0.398 7.882 2.111 1.00 98.50 97 SER A C 1
ATOM 728 O O . SER A 1 97 ? -1.476 7.391 2.451 1.00 98.50 97 SER A O 1
ATOM 730 N N . LEU A 1 98 ? 0.658 7.898 2.929 1.00 98.25 98 LEU A N 1
ATOM 731 C CA . LEU A 1 98 ? 0.620 7.339 4.281 1.00 98.25 98 LEU A CA 1
ATOM 732 C C . LEU A 1 98 ? -0.294 8.145 5.210 1.00 98.25 98 LEU A C 1
ATOM 734 O O . LEU A 1 98 ? -1.046 7.542 5.971 1.00 98.25 98 LEU A O 1
ATOM 738 N N . GLU A 1 99 ? -0.315 9.477 5.111 1.00 98.19 99 GLU A N 1
ATOM 739 C CA . GLU A 1 99 ? -1.271 10.306 5.863 1.00 98.19 99 GLU A CA 1
ATOM 740 C C . GLU A 1 99 ? -2.724 10.022 5.452 1.00 98.19 99 GLU A C 1
ATOM 742 O O . GLU A 1 99 ? -3.604 9.901 6.309 1.00 98.19 99 GLU A O 1
ATOM 747 N N . ARG A 1 100 ? -2.990 9.821 4.151 1.00 98.31 100 ARG A N 1
ATOM 748 C CA . ARG A 1 100 ? -4.312 9.373 3.679 1.00 98.31 100 ARG A CA 1
ATOM 749 C C . ARG A 1 100 ? -4.688 8.022 4.296 1.00 98.31 100 ARG A C 1
ATOM 751 O O . ARG A 1 100 ? -5.796 7.888 4.818 1.00 98.31 100 ARG A O 1
ATOM 758 N N . LEU A 1 101 ? -3.781 7.039 4.281 1.00 98.12 101 LEU A N 1
ATOM 759 C CA . LEU A 1 101 ? -4.015 5.719 4.884 1.00 98.12 101 LEU A CA 1
ATOM 760 C C . LEU A 1 101 ? -4.241 5.791 6.399 1.00 98.12 101 LEU A C 1
ATOM 762 O O . LEU A 1 101 ? -5.097 5.077 6.924 1.00 98.12 101 LEU A O 1
ATOM 766 N N . ARG A 1 102 ? -3.525 6.675 7.101 1.00 98.19 102 ARG A N 1
ATOM 767 C CA . ARG A 1 102 ? -3.650 6.889 8.551 1.00 98.19 102 ARG A CA 1
ATOM 768 C C . ARG A 1 102 ? -5.081 7.236 8.967 1.00 98.19 102 ARG A C 1
ATOM 770 O O . ARG A 1 102 ? -5.548 6.806 10.025 1.00 98.19 102 ARG A O 1
ATOM 777 N N . GLY A 1 103 ? -5.781 7.995 8.122 1.00 97.69 103 GLY A N 1
ATOM 778 C CA . GLY A 1 103 ? -7.167 8.417 8.329 1.00 97.69 103 GLY A CA 1
ATOM 779 C C . GLY A 1 103 ? -8.224 7.342 8.048 1.00 97.69 103 GLY A C 1
ATOM 780 O O . GLY A 1 103 ? -9.370 7.500 8.472 1.00 97.69 103 GLY A O 1
ATOM 781 N N . LEU A 1 104 ? -7.876 6.244 7.368 1.00 97.44 104 LEU A N 1
ATOM 782 C CA . LEU A 1 104 ? -8.829 5.189 7.017 1.00 97.44 104 LEU A CA 1
ATOM 783 C C . LEU A 1 104 ? -9.093 4.240 8.186 1.00 97.44 104 LEU A C 1
ATOM 785 O O . LEU A 1 104 ? -8.213 3.936 8.994 1.00 97.44 104 LEU A O 1
ATOM 789 N N . GLN A 1 105 ? -10.320 3.723 8.266 1.00 98.00 105 GLN A N 1
ATOM 790 C CA . GLN A 1 105 ? -10.689 2.666 9.209 1.00 98.00 105 GLN A CA 1
ATOM 791 C C . GLN A 1 105 ? -10.320 1.303 8.627 1.00 98.00 105 GLN A C 1
ATOM 793 O O . GLN A 1 105 ? -11.151 0.647 8.021 1.00 98.00 105 GLN A O 1
ATOM 798 N N . VAL A 1 106 ? -9.071 0.891 8.809 1.00 98.62 106 VAL A N 1
ATOM 799 C CA . VAL A 1 106 ? -8.582 -0.434 8.415 1.00 98.62 106 VAL A CA 1
ATOM 800 C C . VAL A 1 106 ? -8.489 -1.323 9.646 1.00 98.62 106 VAL A C 1
ATOM 802 O O . VAL A 1 106 ? -7.920 -0.885 10.649 1.00 98.62 106 VAL A O 1
ATOM 805 N N . ASP A 1 107 ? -9.017 -2.543 9.553 1.00 98.69 107 ASP A N 1
ATOM 806 C CA . ASP A 1 107 ? -8.928 -3.571 10.595 1.00 98.69 107 ASP A CA 1
ATOM 807 C C . ASP A 1 107 ? -7.801 -4.572 10.276 1.00 98.69 107 ASP A C 1
ATOM 809 O O . ASP A 1 107 ? -7.041 -4.941 11.175 1.00 98.69 107 ASP A O 1
ATOM 813 N N . VAL A 1 108 ? -7.633 -4.944 8.997 1.00 98.75 108 VAL A N 1
ATOM 814 C CA . VAL A 1 108 ? -6.580 -5.856 8.512 1.00 98.75 108 VAL A CA 1
ATOM 815 C C . VAL A 1 108 ? -5.945 -5.360 7.211 1.00 98.75 108 VAL A C 1
ATOM 817 O O . VAL A 1 108 ? -6.632 -4.872 6.312 1.00 98.75 108 VAL A O 1
ATOM 820 N N . VAL A 1 109 ? -4.625 -5.514 7.110 1.00 98.88 109 VAL A N 1
ATOM 821 C CA . VAL A 1 109 ? -3.823 -5.215 5.921 1.00 98.88 109 VAL A CA 1
ATOM 822 C C . VAL A 1 109 ? -3.244 -6.505 5.345 1.00 98.88 109 VAL A C 1
ATOM 824 O O . VAL A 1 109 ? -2.585 -7.270 6.051 1.00 98.88 109 VAL A O 1
ATOM 827 N N . HIS A 1 110 ? -3.454 -6.713 4.050 1.00 98.75 110 HIS A N 1
ATOM 828 C CA . HIS A 1 110 ? -2.782 -7.705 3.219 1.00 98.75 110 HIS A CA 1
ATOM 829 C C . HIS A 1 110 ? -1.806 -6.976 2.291 1.00 98.75 110 HIS A C 1
ATOM 831 O O . HIS A 1 110 ? -2.205 -6.413 1.271 1.00 98.75 110 HIS A O 1
ATOM 837 N N . ALA A 1 111 ? -0.534 -6.936 2.669 1.00 98.06 111 ALA A N 1
ATOM 838 C CA . ALA A 1 111 ? 0.466 -6.169 1.940 1.00 98.06 111 ALA A CA 1
ATOM 839 C C . ALA A 1 111 ? 1.156 -6.972 0.826 1.00 98.06 111 ALA A C 1
ATOM 841 O O . ALA A 1 111 ? 1.007 -8.191 0.749 1.00 98.06 111 ALA A O 1
ATOM 842 N N . GLY A 1 112 ? 1.895 -6.282 -0.052 1.00 95.31 112 GLY A N 1
ATOM 843 C CA . GLY A 1 112 ? 2.682 -6.916 -1.121 1.00 95.31 112 GLY A CA 1
ATOM 844 C C . GLY A 1 112 ? 3.843 -7.771 -0.599 1.00 95.31 112 GLY A C 1
ATOM 845 O O . GLY A 1 112 ? 4.270 -8.717 -1.262 1.00 95.31 112 GLY A O 1
ATOM 846 N N . HIS A 1 113 ? 4.283 -7.492 0.630 1.00 95.44 113 HIS A N 1
ATOM 847 C CA . HIS A 1 113 ? 5.330 -8.209 1.347 1.00 95.44 113 HIS A CA 1
ATOM 848 C C . HIS A 1 113 ? 4.924 -8.481 2.799 1.00 95.44 113 HIS A C 1
ATOM 850 O O . HIS A 1 113 ? 4.058 -7.804 3.353 1.00 95.44 113 HIS A O 1
ATOM 856 N N . GLU A 1 114 ? 5.615 -9.435 3.422 1.00 96.62 114 GLU A N 1
ATOM 857 C CA . GLU A 1 114 ? 5.412 -9.857 4.812 1.00 96.62 114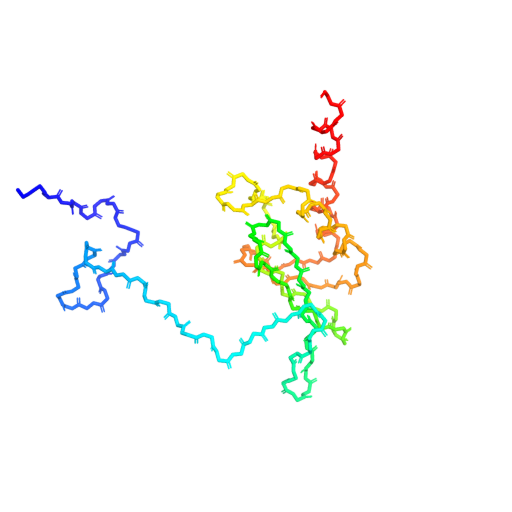 GLU A CA 1
ATOM 858 C C . GLU A 1 114 ? 4.032 -10.475 5.110 1.00 96.62 114 GLU A C 1
ATOM 860 O O . GLU A 1 114 ? 3.194 -10.702 4.234 1.00 96.62 114 GLU A O 1
ATOM 865 N N . ALA A 1 115 ? 3.822 -10.848 6.374 1.00 98.06 115 ALA A N 1
ATOM 866 C CA . ALA A 1 115 ? 2.545 -11.363 6.846 1.00 98.06 115 ALA A CA 1
ATOM 867 C C . ALA A 1 115 ? 1.492 -10.249 6.949 1.00 98.06 115 ALA A C 1
ATOM 869 O O . ALA A 1 115 ? 1.801 -9.067 7.071 1.00 98.06 115 ALA A O 1
ATOM 870 N N . SER A 1 116 ? 0.217 -10.641 6.953 1.00 98.62 116 SER A N 1
ATOM 871 C CA . SER A 1 116 ? -0.882 -9.704 7.207 1.00 98.62 116 SER A CA 1
ATOM 872 C C . SER A 1 116 ? -0.846 -9.179 8.641 1.00 98.62 116 SER A C 1
ATOM 874 O O . SER A 1 116 ? -0.524 -9.922 9.569 1.00 98.62 116 SER A O 1
ATOM 876 N N . PHE A 1 117 ? -1.229 -7.919 8.830 1.00 98.81 117 PHE A N 1
ATOM 877 C CA . PHE A 1 117 ? -1.169 -7.246 10.127 1.00 98.81 117 PHE A CA 1
ATOM 878 C C . PHE A 1 117 ? -2.399 -6.373 10.379 1.00 98.81 117 PHE A C 1
ATOM 880 O O . PHE A 1 117 ? -3.170 -6.061 9.474 1.00 98.81 117 PHE A O 1
ATOM 887 N N . GLY A 1 118 ? -2.607 -6.017 11.646 1.00 98.62 118 GLY A N 1
ATOM 888 C CA . GLY A 1 118 ? -3.758 -5.231 12.084 1.00 98.62 118 GLY A CA 1
ATOM 889 C C . GLY A 1 118 ? -3.502 -3.725 12.132 1.00 98.62 118 GLY A C 1
ATOM 890 O O . GLY A 1 118 ? -2.373 -3.248 11.992 1.00 98.62 118 GLY A O 1
ATOM 891 N N . ARG A 1 119 ? -4.571 -2.978 12.423 1.00 98.44 119 ARG A N 1
ATOM 892 C CA . ARG A 1 119 ? -4.579 -1.509 12.537 1.00 98.44 119 ARG A CA 1
ATOM 893 C C . ARG A 1 119 ? -3.450 -0.919 13.380 1.00 98.44 1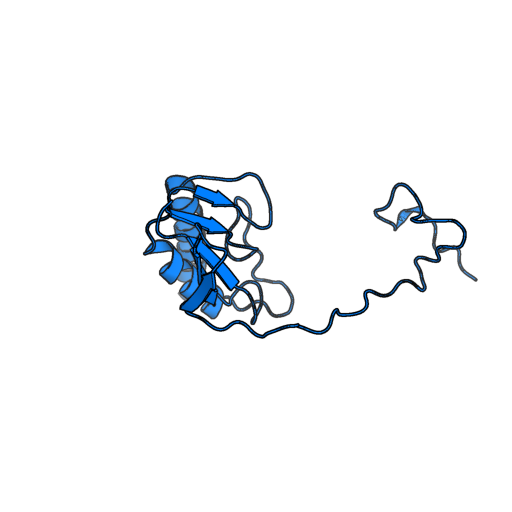19 ARG A C 1
ATOM 895 O O . ARG A 1 119 ? -2.852 0.076 12.989 1.00 98.44 119 ARG A O 1
ATOM 902 N N . GLU A 1 120 ? -3.191 -1.491 14.552 1.00 98.56 120 GLU A N 1
ATOM 903 C CA . GLU A 1 120 ? -2.170 -0.971 15.469 1.00 98.56 120 GLU A CA 1
ATOM 904 C C . GLU A 1 120 ? -0.793 -0.951 14.800 1.00 98.56 120 GLU A C 1
ATOM 906 O O . GLU A 1 120 ? -0.088 0.057 14.846 1.00 98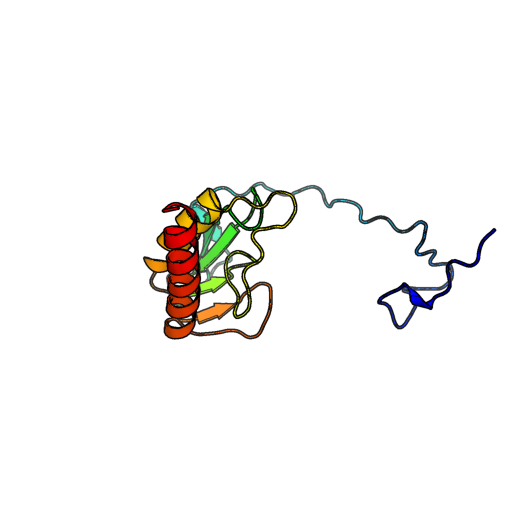.56 120 GLU A O 1
ATOM 911 N N . ARG A 1 121 ? -0.451 -2.033 14.091 1.00 98.62 121 ARG A N 1
ATOM 912 C CA . ARG A 1 121 ? 0.817 -2.130 13.375 1.00 98.62 121 ARG A CA 1
ATOM 913 C C . ARG A 1 121 ? 0.865 -1.193 12.170 1.00 98.62 121 ARG A C 1
ATOM 915 O O . ARG A 1 121 ? 1.886 -0.544 11.975 1.00 98.62 121 ARG A O 1
ATOM 922 N N . LEU A 1 122 ? -0.240 -1.060 11.430 1.00 98.75 122 LEU A N 1
ATOM 923 C CA . LEU A 1 122 ? -0.369 -0.083 10.342 1.00 98.75 122 LEU A CA 1
ATOM 924 C C . LEU A 1 122 ? -0.031 1.336 10.816 1.00 98.75 122 LEU A C 1
ATOM 926 O O . LEU A 1 122 ? 0.801 2.005 10.208 1.00 98.75 122 LEU A O 1
ATOM 930 N N . LEU A 1 123 ? -0.646 1.776 11.918 1.00 98.69 123 LEU A N 1
ATOM 931 C CA . LEU A 1 123 ? -0.401 3.106 12.477 1.00 98.69 123 LEU A CA 1
ATOM 932 C C . LEU A 1 123 ? 1.042 3.257 12.962 1.00 98.69 123 LEU A C 1
ATOM 934 O O . LEU A 1 123 ? 1.662 4.274 12.680 1.00 98.69 123 LEU A O 1
ATOM 938 N N . ALA A 1 124 ? 1.607 2.238 13.615 1.00 98.50 124 ALA A N 1
ATOM 939 C CA . ALA A 1 124 ? 2.998 2.276 14.058 1.00 98.50 124 ALA A CA 1
ATOM 940 C C . ALA A 1 124 ? 3.990 2.433 12.889 1.00 98.50 124 ALA A C 1
ATOM 942 O O . ALA A 1 124 ? 4.949 3.196 13.005 1.00 98.50 124 ALA A O 1
ATOM 943 N N . ILE A 1 125 ? 3.767 1.739 11.766 1.00 98.31 125 ILE A N 1
ATOM 944 C CA . ILE A 1 125 ? 4.611 1.848 10.563 1.00 98.31 125 ILE A CA 1
ATOM 945 C C . ILE A 1 125 ? 4.496 3.251 9.954 1.00 98.31 125 ILE A C 1
ATOM 947 O O . ILE A 1 125 ? 5.517 3.892 9.705 1.00 98.31 125 ILE A O 1
ATOM 951 N N . ILE A 1 126 ? 3.265 3.742 9.766 1.00 98.25 126 ILE A N 1
ATOM 952 C CA . ILE A 1 126 ? 2.998 5.082 9.224 1.00 98.25 126 ILE A CA 1
ATOM 953 C C . ILE A 1 126 ? 3.659 6.159 10.090 1.00 98.25 126 ILE A C 1
ATOM 955 O O . ILE A 1 126 ? 4.404 6.990 9.575 1.00 98.25 126 ILE A O 1
ATOM 959 N N . ASP A 1 127 ? 3.424 6.124 11.401 1.00 97.56 127 ASP A N 1
ATOM 960 C CA . ASP A 1 127 ? 3.929 7.134 12.330 1.00 97.56 127 ASP A CA 1
ATOM 961 C C . ASP A 1 127 ? 5.463 7.131 12.350 1.00 97.56 127 ASP A C 1
ATOM 963 O O . ASP A 1 127 ? 6.082 8.188 12.240 1.00 97.56 127 ASP A O 1
ATOM 967 N N . THR A 1 128 ? 6.086 5.947 12.370 1.00 96.69 128 THR A N 1
ATOM 968 C CA . THR A 1 128 ? 7.550 5.810 12.299 1.00 96.69 128 THR A CA 1
ATOM 969 C C . THR A 1 128 ? 8.117 6.428 11.018 1.00 96.69 128 THR A C 1
ATOM 971 O O . THR A 1 128 ? 9.117 7.149 11.066 1.00 96.69 128 THR A O 1
ATOM 974 N N . TYR A 1 129 ? 7.485 6.168 9.868 1.00 96.00 129 TYR A N 1
ATOM 975 C CA . TYR A 1 129 ? 7.928 6.712 8.585 1.00 96.00 129 TYR A CA 1
ATOM 976 C C . TYR A 1 129 ? 7.818 8.243 8.553 1.00 96.00 129 TYR A C 1
ATOM 978 O O . TYR A 1 129 ? 8.781 8.937 8.222 1.00 96.00 129 TYR A O 1
ATOM 986 N N . LEU A 1 130 ? 6.664 8.783 8.952 1.00 95.12 130 LEU A N 1
ATOM 987 C CA . LEU A 1 130 ? 6.400 10.223 8.943 1.00 95.12 130 LEU A CA 1
ATOM 988 C C . LEU A 1 130 ? 7.282 10.982 9.943 1.00 95.12 130 LEU A C 1
ATOM 990 O O . LEU A 1 130 ? 7.736 12.089 9.654 1.00 95.12 130 LEU A O 1
ATOM 994 N N . GLU A 1 131 ? 7.576 10.397 11.105 1.00 94.19 131 GLU A N 1
ATOM 995 C CA . GLU A 1 131 ? 8.513 10.970 12.075 1.00 94.19 131 GLU A CA 1
ATOM 996 C C . GLU A 1 131 ? 9.941 11.058 11.537 1.00 94.19 131 GLU A C 1
ATOM 998 O O . GLU A 1 131 ? 10.627 12.054 11.787 1.00 94.19 131 GLU A O 1
ATOM 1003 N N . ARG A 1 132 ? 10.405 10.025 10.821 1.00 90.44 132 ARG A N 1
ATOM 1004 C CA . ARG A 1 132 ? 11.707 10.048 10.143 1.00 90.44 132 ARG A CA 1
ATOM 1005 C C . ARG A 1 132 ? 11.723 11.147 9.084 1.00 90.44 132 ARG A C 1
ATOM 1007 O O . ARG A 1 132 ? 12.610 11.993 9.115 1.00 90.44 132 ARG A O 1
ATOM 1014 N N . TRP A 1 133 ? 10.701 11.191 8.230 1.00 82.62 133 TRP A N 1
ATOM 1015 C CA . TRP A 1 133 ? 10.606 12.192 7.171 1.00 82.62 133 TRP A CA 1
ATOM 1016 C C . TRP A 1 133 ? 10.617 13.624 7.713 1.00 82.62 133 TRP A C 1
ATOM 1018 O O . TRP A 1 133 ? 11.427 14.432 7.273 1.00 82.62 133 TRP A O 1
ATOM 1028 N N . ASN A 1 134 ? 9.798 13.930 8.723 1.00 82.44 134 ASN A N 1
ATOM 1029 C CA . ASN A 1 134 ? 9.715 15.274 9.305 1.00 82.44 134 ASN A CA 1
ATOM 1030 C C . ASN A 1 134 ? 11.045 15.780 9.892 1.00 82.44 134 ASN A C 1
ATOM 1032 O O . ASN A 1 134 ? 11.259 16.990 9.960 1.00 82.44 134 ASN A O 1
ATOM 1036 N N . LYS A 1 135 ? 11.941 14.880 10.314 1.00 77.50 135 LYS A N 1
ATOM 1037 C CA . LYS A 1 135 ? 13.295 15.245 10.761 1.00 77.50 135 LYS A CA 1
ATOM 1038 C C . LYS A 1 135 ? 14.215 15.572 9.583 1.00 77.50 135 LYS A C 1
ATOM 1040 O O . LYS A 1 135 ? 15.031 16.479 9.706 1.00 77.50 135 LYS A O 1
ATOM 1045 N N . ASP A 1 136 ? 14.042 14.888 8.455 1.00 67.38 136 ASP A N 1
ATOM 1046 C CA . ASP A 1 136 ? 14.893 15.014 7.268 1.00 67.38 136 ASP A CA 1
ATOM 1047 C C . ASP A 1 136 ? 14.578 16.273 6.426 1.00 67.38 136 ASP A C 1
ATOM 1049 O O . ASP A 1 136 ? 15.477 16.826 5.801 1.00 67.38 136 ASP A O 1
ATOM 1053 N N . ILE A 1 137 ? 13.339 16.791 6.455 1.00 63.66 137 ILE A N 1
ATOM 1054 C CA . ILE A 1 137 ? 12.966 18.105 5.867 1.00 63.66 137 ILE A CA 1
ATOM 1055 C C . ILE A 1 137 ? 13.214 19.307 6.798 1.00 63.66 137 ILE A C 1
ATOM 1057 O O . ILE A 1 137 ? 13.029 20.453 6.389 1.00 63.66 137 ILE A O 1
ATOM 1061 N N . GLY A 1 138 ? 13.607 19.058 8.050 1.00 50.59 138 GLY A N 1
ATOM 1062 C CA . GLY A 1 138 ? 13.835 20.076 9.081 1.00 50.59 138 GLY A CA 1
ATOM 1063 C C . GLY A 1 138 ? 15.305 20.434 9.341 1.00 50.59 138 GLY A C 1
ATOM 1064 O O . GLY A 1 138 ? 15.571 21.092 10.350 1.00 50.59 138 GLY A O 1
ATOM 1065 N N . GLY A 1 139 ? 16.239 19.990 8.488 1.00 41.06 139 GLY A N 1
ATOM 1066 C CA . GLY A 1 139 ? 17.690 20.216 8.600 1.00 41.06 139 GLY A CA 1
ATOM 1067 C C . GLY A 1 139 ? 18.271 21.083 7.492 1.00 41.06 139 GLY A C 1
ATOM 1068 O O . GLY A 1 139 ? 17.908 20.859 6.318 1.00 41.06 139 GLY A O 1
#

Foldseek 3Di:
DDPPDPVPDPDPDAPDPPDDPVPDDDDDDPDPDDDDAQDWDPPDVWIWGWHQQAALANRFIWTATPVQLEIARELLDDQDDRDQPDPRGDLVSSLVSLVVVLPGRHQWYDYNDDDIDGPVSSNVRSVVSNVVVVVVVVD

pLDDT: mean 90.93, std 13.18, range [39.44, 98.88]

Radius of gyration: 18.97 Å; chains: 1; bounding box: 53×48×40 Å